Protein AF-A0A7S2NAP3-F1 (afdb_monomer_lite)

Radius of gyration: 18.99 Å; chains: 1; bounding box: 64×32×37 Å

InterPro domains:
  IPR000297 Peptidyl-prolyl cis-trans isomerase, PpiC-type [PS50198] (60-141)
  IPR046357 Peptidyl-prolyl cis-trans isomerase domain superfamily [G3DSA:3.10.50.40] (51-141)

Sequence (141 aa):
RRSAGRARMASGALVDAAVQWLGQVVGDQALGSVVVFFSHGRDGDGSIVPVAKRPRQEKPSQVRLRHILLKHKECKSTVDKVRGRQVKRPRGEAERLLRAVLEECEGDVDKKIFSQRCRELSECQSSLKSGELIGDLGWVK

Organism: NCBI:txid1333877

Structure (mmCIF, N/CA/C/O backbone):
data_AF-A0A7S2NAP3-F1
#
_entry.id   AF-A0A7S2NAP3-F1
#
loop_
_atom_site.group_PDB
_atom_site.id
_atom_site.type_symbol
_atom_site.label_atom_id
_atom_site.label_alt_id
_atom_site.label_comp_id
_atom_site.label_asym_id
_atom_site.label_entity_id
_atom_site.label_seq_id
_atom_site.pdbx_PDB_in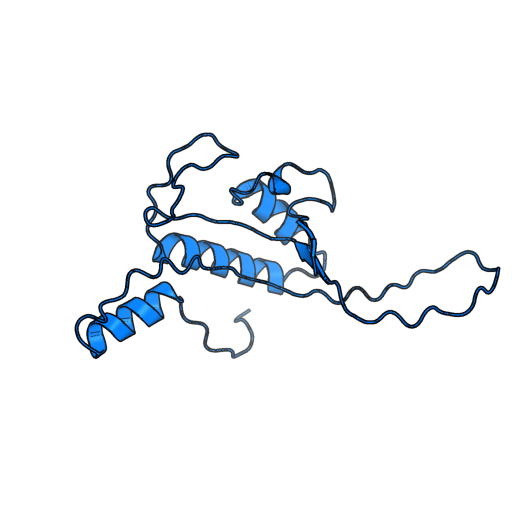s_code
_atom_site.Cartn_x
_atom_site.Cartn_y
_atom_site.Cartn_z
_atom_site.occupancy
_atom_site.B_iso_or_equiv
_atom_site.auth_seq_id
_atom_site.auth_comp_id
_atom_site.auth_asym_id
_atom_site.auth_atom_id
_atom_site.pdbx_PDB_model_num
ATOM 1 N N . ARG A 1 1 ? -5.936 2.169 -20.991 1.00 43.94 1 ARG A N 1
ATOM 2 C CA . ARG A 1 1 ? -5.612 0.771 -21.376 1.00 43.94 1 ARG A CA 1
ATOM 3 C C . ARG A 1 1 ? -6.188 -0.136 -20.296 1.00 43.94 1 ARG A C 1
ATOM 5 O O . ARG A 1 1 ? -5.831 0.065 -19.147 1.00 43.94 1 ARG A O 1
ATOM 12 N N . ARG A 1 2 ? -7.130 -1.033 -20.620 1.00 42.00 2 ARG A N 1
ATOM 13 C CA . ARG A 1 2 ? -7.681 -1.989 -19.640 1.00 42.00 2 ARG A CA 1
ATOM 14 C C . ARG A 1 2 ? -6.579 -2.996 -19.302 1.00 42.00 2 ARG A C 1
ATOM 16 O O . ARG A 1 2 ? -5.928 -3.488 -20.223 1.00 42.00 2 ARG A O 1
ATOM 23 N N . SER A 1 3 ? -6.332 -3.231 -18.018 1.00 46.78 3 SER A N 1
ATOM 24 C CA . SER A 1 3 ? -5.401 -4.257 -17.548 1.00 46.78 3 SER A CA 1
ATOM 25 C C . SER A 1 3 ? -5.788 -5.610 -18.156 1.00 46.78 3 SER A C 1
ATOM 27 O O . SER A 1 3 ? -6.967 -5.917 -18.338 1.00 46.78 3 SER A O 1
ATOM 29 N N . ALA A 1 4 ? -4.791 -6.387 -18.573 1.00 51.28 4 ALA A N 1
ATOM 30 C CA . ALA A 1 4 ? -4.996 -7.637 -19.290 1.00 51.28 4 ALA A CA 1
ATOM 31 C C . ALA A 1 4 ? -5.800 -8.643 -18.441 1.00 51.28 4 ALA A C 1
ATOM 33 O O . ALA A 1 4 ? -5.260 -9.256 -17.526 1.00 51.28 4 ALA A O 1
ATOM 34 N N . GLY A 1 5 ? -7.091 -8.794 -18.751 1.00 41.12 5 GLY A N 1
ATOM 35 C CA . GLY A 1 5 ? -7.878 -10.035 -18.689 1.00 41.12 5 GLY A CA 1
ATOM 36 C C . GLY A 1 5 ? -7.990 -10.822 -17.378 1.00 41.12 5 GLY A C 1
ATOM 37 O O . GLY A 1 5 ? -8.620 -11.875 -17.389 1.00 41.12 5 GLY A O 1
ATOM 38 N N . ARG A 1 6 ? -7.418 -10.389 -16.252 1.00 55.03 6 ARG A N 1
ATOM 39 C CA . ARG A 1 6 ? -7.563 -11.112 -14.980 1.00 55.03 6 ARG A CA 1
ATOM 40 C C . ARG A 1 6 ? -8.763 -10.571 -14.223 1.00 55.03 6 ARG A C 1
ATOM 42 O O . ARG A 1 6 ? -8.772 -9.403 -13.843 1.00 55.03 6 ARG A O 1
ATOM 49 N N . ALA A 1 7 ? -9.755 -11.424 -13.976 1.00 51.34 7 ALA A N 1
ATOM 50 C CA . ALA A 1 7 ? -10.818 -11.118 -13.029 1.00 51.34 7 ALA A CA 1
ATOM 51 C C . ALA A 1 7 ? -10.181 -10.778 -11.669 1.00 51.34 7 ALA A C 1
ATOM 53 O O . ALA A 1 7 ? -9.461 -11.591 -11.089 1.00 51.34 7 ALA A O 1
ATOM 54 N N . ARG A 1 8 ? -10.392 -9.550 -11.186 1.00 62.03 8 ARG A N 1
ATOM 55 C CA . ARG A 1 8 ? -9.882 -9.064 -9.897 1.00 62.03 8 ARG A CA 1
ATOM 56 C C . ARG A 1 8 ? -11.068 -8.584 -9.065 1.00 62.03 8 ARG A C 1
ATOM 58 O O . ARG A 1 8 ? -11.764 -7.662 -9.472 1.00 62.03 8 ARG A O 1
ATOM 65 N N . MET A 1 9 ? -11.290 -9.186 -7.897 1.00 56.72 9 MET A N 1
ATOM 66 C CA . MET A 1 9 ? -12.373 -8.821 -6.969 1.00 56.72 9 MET A CA 1
ATOM 67 C C . MET A 1 9 ? -11.807 -8.493 -5.592 1.00 56.72 9 MET A C 1
ATOM 69 O O . MET A 1 9 ? -10.893 -9.182 -5.143 1.00 56.72 9 MET A O 1
ATOM 73 N N . ALA A 1 10 ? -12.302 -7.429 -4.930 1.00 65.31 10 ALA A N 1
ATOM 74 C CA . ALA A 1 10 ? -11.891 -7.023 -3.565 1.00 65.31 10 ALA A CA 1
ATOM 75 C C . ALA A 1 10 ? -12.022 -8.229 -2.658 1.00 65.31 10 ALA A C 1
ATOM 77 O O . ALA A 1 10 ? -13.023 -8.915 -2.758 1.00 65.31 10 ALA A O 1
ATOM 78 N N . SER A 1 11 ? -11.004 -8.529 -1.854 1.00 63.28 11 SER A N 1
ATOM 79 C CA . SER A 1 11 ? -11.137 -9.619 -0.891 1.00 63.28 11 SER A CA 1
ATOM 80 C C . SER A 1 11 ? -12.291 -9.306 0.063 1.00 63.28 11 SER A C 1
ATOM 82 O O . SER A 1 11 ? -13.096 -10.180 0.336 1.00 63.28 11 SER A O 1
ATOM 84 N N . GLY A 1 12 ? -12.465 -8.029 0.419 1.00 62.34 12 GLY A N 1
ATOM 85 C CA . GLY A 1 12 ? -13.650 -7.491 1.070 1.00 62.34 12 GLY A CA 1
ATOM 86 C C . GLY A 1 12 ? -14.916 -7.713 0.249 1.00 62.34 12 GLY A C 1
ATOM 87 O O . GLY A 1 12 ? -15.831 -8.319 0.763 1.00 62.34 12 GLY A O 1
ATOM 88 N N . ALA A 1 13 ? -14.961 -7.345 -1.037 1.00 64.62 13 ALA A N 1
ATOM 89 C CA . ALA A 1 13 ? -16.173 -7.561 -1.845 1.00 64.62 13 ALA A CA 1
ATOM 90 C C . ALA A 1 13 ? -16.506 -9.046 -2.078 1.00 64.62 13 ALA A C 1
ATOM 92 O O . ALA A 1 13 ? -17.675 -9.397 -2.168 1.00 64.62 13 ALA A O 1
ATOM 93 N N . LEU A 1 14 ? -15.497 -9.915 -2.173 1.00 63.50 14 LEU A N 1
ATOM 94 C CA . LEU A 1 14 ? -15.658 -11.364 -2.260 1.00 63.50 14 LEU A CA 1
ATOM 95 C C . LEU A 1 14 ? -16.209 -11.909 -0.943 1.00 63.50 14 LEU A C 1
ATOM 97 O O . LEU A 1 14 ? -17.138 -12.703 -0.963 1.00 63.50 14 LEU A O 1
ATOM 101 N N . VAL A 1 15 ? -15.651 -11.472 0.189 1.00 64.06 15 VAL A N 1
ATOM 102 C CA . VAL A 1 15 ? -16.131 -11.842 1.524 1.00 64.06 15 VAL A CA 1
ATOM 103 C C . VAL A 1 15 ? -17.545 -11.308 1.749 1.00 64.06 15 VAL A C 1
ATOM 105 O O . VAL A 1 15 ? -18.393 -12.069 2.186 1.00 64.06 15 VAL A O 1
ATOM 108 N N . ASP A 1 16 ? -17.840 -10.063 1.381 1.00 64.50 16 ASP A N 1
ATOM 109 C CA . ASP A 1 16 ? -19.169 -9.455 1.488 1.00 64.50 16 ASP A CA 1
ATOM 110 C C . ASP A 1 16 ? -20.186 -10.220 0.629 1.00 64.50 16 ASP A C 1
ATOM 112 O O . ASP A 1 16 ? -21.258 -10.578 1.114 1.00 64.50 16 ASP A O 1
ATOM 116 N N . ALA A 1 17 ? -19.834 -10.542 -0.621 1.00 66.06 17 ALA A N 1
ATOM 117 C CA . ALA A 1 17 ? -20.670 -11.351 -1.506 1.00 66.06 17 ALA A CA 1
ATOM 118 C C . ALA A 1 17 ? -20.863 -12.777 -0.968 1.00 66.06 17 ALA A C 1
ATOM 120 O O . ALA A 1 17 ? -21.971 -13.306 -1.007 1.00 66.06 17 ALA A O 1
ATOM 121 N N . ALA A 1 18 ? -19.813 -13.393 -0.419 1.00 61.41 18 ALA A N 1
ATOM 122 C CA . ALA A 1 18 ? -19.888 -1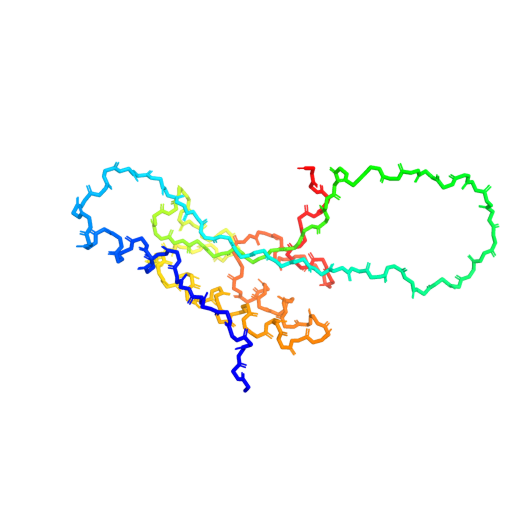4.714 0.194 1.00 61.41 18 ALA A CA 1
ATOM 123 C C . ALA A 1 18 ? -20.744 -14.708 1.469 1.00 61.41 18 ALA A C 1
ATOM 125 O O . ALA A 1 18 ? -21.525 -15.629 1.671 1.00 61.41 18 ALA A O 1
ATOM 126 N N . VAL A 1 19 ? -20.658 -13.669 2.304 1.00 65.19 19 VAL A N 1
ATOM 127 C CA . VAL A 1 19 ? -21.490 -13.498 3.507 1.00 65.19 19 VAL A CA 1
ATOM 128 C C . VAL A 1 19 ? -22.957 -13.291 3.131 1.00 65.19 19 VAL A C 1
ATOM 130 O O . VAL A 1 19 ? -23.829 -13.886 3.762 1.00 65.19 19 VAL A O 1
ATOM 133 N N . GLN A 1 20 ? -23.231 -12.493 2.093 1.00 69.62 20 GLN A N 1
ATOM 134 C CA . GLN A 1 20 ? -24.581 -12.307 1.551 1.00 69.62 20 GLN A CA 1
ATOM 135 C C . GLN A 1 20 ? -25.156 -13.605 0.973 1.00 69.62 20 GLN A C 1
ATOM 137 O O . GLN A 1 20 ? -26.352 -13.847 1.107 1.00 69.62 20 GLN A O 1
ATOM 142 N N . TRP A 1 21 ? -24.318 -14.436 0.346 1.00 68.50 21 TRP A N 1
ATOM 143 C CA . TRP A 1 21 ? -24.750 -15.674 -0.301 1.00 68.50 21 TRP A CA 1
ATOM 144 C C . TRP A 1 21 ? -24.893 -16.858 0.668 1.00 68.50 21 TRP A C 1
ATOM 146 O O . TRP A 1 21 ? -25.820 -17.649 0.527 1.00 68.50 21 TRP A O 1
ATOM 156 N N . LEU A 1 22 ? -24.000 -16.982 1.657 1.00 69.94 22 LEU A N 1
ATOM 157 C CA . LEU A 1 22 ? -23.944 -18.132 2.573 1.00 69.94 22 LEU A CA 1
ATOM 158 C C . LEU A 1 22 ? -24.718 -17.935 3.881 1.00 69.94 22 LEU A C 1
ATOM 160 O O . LEU A 1 22 ? -24.966 -18.921 4.564 1.00 69.94 22 LEU A O 1
ATOM 164 N N . GLY A 1 23 ? -25.087 -16.700 4.238 1.00 54.81 23 GLY A N 1
ATOM 165 C CA . GLY A 1 23 ? -25.728 -16.398 5.519 1.00 54.81 23 GLY A CA 1
ATOM 166 C C . GLY A 1 23 ? -24.769 -16.597 6.700 1.00 54.81 23 GLY A C 1
ATOM 167 O O . GLY A 1 23 ? -24.604 -17.700 7.198 1.00 54.81 23 GLY A O 1
ATOM 168 N N . GLN A 1 24 ? -24.134 -15.506 7.147 1.00 58.84 24 GLN A N 1
ATOM 169 C CA . GLN A 1 24 ? -23.247 -15.420 8.325 1.00 58.84 24 GLN A CA 1
ATOM 170 C C . GLN A 1 24 ? -22.238 -16.572 8.501 1.00 58.84 24 GLN A C 1
ATOM 172 O O . GLN A 1 24 ? -22.436 -17.504 9.279 1.00 58.84 24 GLN A O 1
ATOM 177 N N . VAL A 1 25 ? -21.056 -16.423 7.898 1.00 51.56 25 VAL A N 1
ATOM 178 C CA . VAL A 1 25 ? -19.884 -17.200 8.320 1.00 51.56 25 VAL A CA 1
ATOM 179 C C . VAL A 1 25 ? -19.321 -16.567 9.597 1.00 51.56 25 VAL A C 1
ATOM 181 O O . VAL A 1 25 ? -18.726 -15.491 9.575 1.00 51.56 25 VAL A O 1
ATOM 184 N N . VAL A 1 26 ? -19.563 -17.233 10.725 1.00 46.62 26 VAL A N 1
ATOM 185 C CA . VAL A 1 26 ? -19.014 -16.918 12.049 1.00 46.62 26 VAL A CA 1
ATOM 186 C C . VAL A 1 26 ? -17.504 -17.165 12.022 1.00 46.62 26 VAL A C 1
ATOM 188 O O . VAL A 1 26 ? -17.057 -18.307 11.979 1.00 46.62 26 VAL A O 1
ATOM 191 N N . GLY A 1 27 ? -16.702 -16.102 12.030 1.00 49.06 27 GLY A N 1
ATOM 192 C CA . GLY A 1 27 ? -15.247 -16.227 12.093 1.00 49.06 27 GLY A CA 1
ATOM 193 C C . GLY A 1 27 ? -14.535 -14.899 11.891 1.00 49.06 27 GLY A C 1
ATOM 194 O O . GLY A 1 27 ? -14.221 -14.523 10.766 1.00 49.06 27 GLY A O 1
ATOM 195 N N . ASP A 1 28 ? -14.265 -14.211 12.997 1.00 47.06 28 ASP A N 1
ATOM 196 C CA . ASP A 1 28 ? -13.569 -12.924 13.097 1.00 47.06 28 ASP A CA 1
ATOM 197 C C . ASP A 1 28 ? -12.062 -13.048 12.783 1.00 47.06 28 ASP A C 1
ATOM 199 O O . ASP A 1 28 ? -11.189 -12.783 13.609 1.00 47.06 28 ASP A O 1
ATOM 203 N N . GLN A 1 29 ? -11.720 -13.523 11.584 1.00 48.44 29 GLN A N 1
ATOM 204 C CA . GLN A 1 29 ? -10.355 -13.428 11.079 1.00 48.44 29 GLN A CA 1
ATOM 205 C C . GLN A 1 29 ? -10.228 -12.125 10.297 1.00 48.44 29 GLN A C 1
ATOM 207 O O . GLN A 1 29 ? -10.576 -12.041 9.118 1.00 48.44 29 GLN A O 1
ATOM 212 N N . ALA A 1 30 ? -9.720 -11.095 10.976 1.00 45.00 30 ALA A N 1
ATOM 213 C CA . ALA A 1 30 ? -9.307 -9.825 10.390 1.00 45.00 30 ALA A CA 1
ATOM 214 C C . ALA A 1 30 ? -8.169 -10.051 9.374 1.00 45.00 30 ALA A C 1
ATOM 216 O O . ALA A 1 30 ? -6.984 -9.866 9.659 1.00 45.00 30 ALA A O 1
ATOM 217 N N . LEU A 1 31 ? -8.538 -10.495 8.174 1.00 44.78 31 LEU A N 1
ATOM 218 C CA . LEU A 1 31 ? -7.649 -10.665 7.036 1.00 44.78 31 LEU A CA 1
ATOM 219 C C . LEU A 1 31 ? -7.285 -9.274 6.514 1.00 44.78 31 LEU A C 1
ATOM 221 O O . LEU A 1 31 ? -8.022 -8.665 5.739 1.00 44.78 31 LEU A O 1
ATOM 225 N N . GLY A 1 32 ? -6.146 -8.753 6.969 1.00 45.81 32 GLY A N 1
ATOM 226 C CA . GLY A 1 32 ? -5.531 -7.586 6.351 1.00 45.81 32 GLY A CA 1
ATOM 227 C C . GLY A 1 32 ? -5.251 -7.885 4.878 1.00 45.81 32 GLY A C 1
ATOM 228 O O . GLY A 1 32 ? -4.612 -8.883 4.553 1.00 45.81 32 GLY A O 1
ATOM 229 N N . SER A 1 33 ? -5.742 -7.040 3.975 1.00 45.88 33 SER A N 1
ATOM 230 C CA . SER A 1 33 ? -5.445 -7.184 2.550 1.00 45.88 33 SER A CA 1
ATOM 231 C C . SER A 1 33 ? -4.021 -6.713 2.274 1.00 45.88 33 SER A C 1
ATOM 233 O O . SER A 1 33 ? -3.701 -5.539 2.458 1.00 45.88 33 SER A O 1
ATOM 235 N N . VAL A 1 34 ? -3.180 -7.618 1.782 1.00 50.03 34 VAL A N 1
ATOM 236 C CA . VAL A 1 34 ? -1.822 -7.316 1.323 1.00 50.03 34 VAL A CA 1
ATOM 237 C C . VAL A 1 34 ? -1.773 -7.521 -0.186 1.00 50.03 34 VAL A C 1
ATOM 239 O O . VAL A 1 34 ? -2.140 -8.581 -0.685 1.00 50.03 34 VAL A O 1
ATOM 242 N N . VAL A 1 35 ? -1.308 -6.510 -0.918 1.00 48.66 35 VAL A N 1
ATOM 243 C CA . VAL A 1 35 ? -0.985 -6.641 -2.342 1.00 48.66 35 VAL A CA 1
ATOM 244 C C . VAL A 1 35 ? 0.528 -6.772 -2.462 1.00 48.66 35 VAL A C 1
ATOM 246 O O . VAL A 1 35 ? 1.261 -5.881 -2.036 1.00 48.66 35 VAL A O 1
ATOM 249 N N . VAL A 1 36 ? 0.992 -7.891 -3.021 1.00 49.09 36 VAL A N 1
ATOM 250 C CA . VAL A 1 36 ? 2.417 -8.175 -3.238 1.00 49.09 36 VAL A CA 1
ATOM 251 C C . VAL A 1 36 ? 2.686 -8.242 -4.735 1.00 49.09 36 VAL A C 1
ATOM 253 O O . VAL A 1 36 ? 1.981 -8.938 -5.464 1.00 49.09 36 VAL A O 1
ATOM 256 N N . PHE A 1 37 ? 3.720 -7.536 -5.187 1.00 45.09 37 PHE A N 1
ATOM 257 C CA . PHE A 1 37 ? 4.234 -7.632 -6.548 1.00 45.09 37 PHE A CA 1
ATOM 258 C C . PHE A 1 37 ? 5.704 -8.046 -6.511 1.00 45.09 37 PHE A C 1
ATOM 260 O O . PHE A 1 37 ? 6.503 -7.462 -5.778 1.00 45.09 37 PHE A O 1
ATOM 267 N N . PHE A 1 38 ? 6.062 -9.037 -7.328 1.00 53.41 38 PHE A N 1
ATOM 268 C CA . PHE A 1 38 ? 7.436 -9.499 -7.481 1.00 53.41 38 PHE A CA 1
ATOM 269 C C . PHE A 1 38 ? 8.023 -8.904 -8.755 1.00 53.41 38 PHE A C 1
ATOM 271 O O . PHE A 1 38 ? 7.647 -9.292 -9.861 1.00 53.41 38 PHE A O 1
ATOM 278 N N . SER A 1 39 ? 8.973 -7.982 -8.613 1.00 50.81 39 SER A N 1
ATOM 279 C CA . SER A 1 39 ? 9.799 -7.579 -9.746 1.00 50.81 39 SER A CA 1
ATOM 280 C C . SER A 1 39 ? 11.053 -8.441 -9.768 1.00 50.81 39 SER A C 1
ATOM 282 O O . SER A 1 39 ? 11.866 -8.337 -8.851 1.00 50.81 39 SER A O 1
ATOM 284 N N . HIS A 1 40 ? 11.225 -9.258 -10.806 1.00 46.72 40 HIS A N 1
ATOM 285 C CA . HIS A 1 40 ? 12.497 -9.929 -11.048 1.00 46.72 40 HIS A CA 1
ATOM 286 C C . HIS A 1 40 ? 13.507 -8.858 -11.472 1.00 46.72 40 HIS A C 1
ATOM 288 O O . HIS A 1 40 ? 13.412 -8.309 -12.570 1.00 46.72 40 HIS A O 1
ATOM 294 N N . GLY A 1 41 ? 14.427 -8.499 -10.578 1.00 45.91 41 GLY A N 1
ATOM 295 C CA . GLY A 1 41 ? 15.638 -7.801 -10.986 1.00 45.91 41 GLY A CA 1
ATOM 296 C C . GLY A 1 41 ? 16.474 -8.791 -11.784 1.00 45.91 41 GLY A C 1
ATOM 297 O O . GLY A 1 41 ? 16.878 -9.815 -11.246 1.00 45.91 41 GLY A O 1
ATOM 298 N N . ARG A 1 42 ? 16.695 -8.536 -13.074 1.00 43.09 42 ARG A N 1
ATOM 299 C CA . ARG A 1 42 ? 17.900 -9.074 -13.703 1.00 43.09 42 ARG A CA 1
ATOM 300 C C . ARG A 1 42 ? 19.041 -8.255 -13.121 1.00 43.09 42 ARG A C 1
ATOM 302 O O . ARG A 1 42 ? 19.192 -7.095 -13.490 1.00 43.09 42 ARG A O 1
ATOM 309 N N . ASP A 1 43 ? 19.785 -8.833 -12.191 1.00 52.09 43 ASP A N 1
ATOM 310 C CA . ASP A 1 43 ? 21.095 -8.302 -11.844 1.00 52.09 43 ASP A CA 1
ATOM 311 C C . ASP A 1 43 ? 21.949 -8.357 -13.118 1.00 52.09 43 ASP A C 1
ATOM 313 O O . ASP A 1 43 ? 22.184 -9.435 -13.669 1.00 52.09 43 ASP A O 1
ATOM 317 N N . GLY A 1 44 ? 22.331 -7.197 -13.652 1.00 49.34 44 GLY A N 1
ATOM 318 C CA . GLY A 1 44 ? 23.128 -7.146 -14.871 1.00 49.34 44 GLY A CA 1
ATOM 319 C C . GLY A 1 44 ? 23.335 -5.754 -15.454 1.00 49.34 44 GLY A C 1
ATOM 320 O O . GLY A 1 44 ? 22.788 -5.460 -16.509 1.00 49.34 44 GLY A O 1
ATOM 321 N N . ASP A 1 45 ? 24.196 -4.953 -14.828 1.00 39.25 45 ASP A N 1
ATOM 322 C CA . ASP A 1 45 ? 25.271 -4.305 -15.588 1.00 39.25 45 ASP A CA 1
ATOM 323 C C . ASP A 1 45 ? 26.563 -4.391 -14.771 1.00 39.25 45 ASP A C 1
ATOM 325 O O . ASP A 1 45 ? 26.833 -3.607 -13.859 1.00 39.25 45 ASP A O 1
ATOM 329 N N . GLY A 1 46 ? 27.300 -5.466 -15.035 1.00 49.00 46 GLY A N 1
ATOM 330 C CA . GLY A 1 46 ? 28.643 -5.653 -14.536 1.00 49.00 46 GLY A CA 1
ATOM 331 C C . GLY A 1 46 ? 29.621 -4.933 -15.451 1.00 49.00 46 GLY A C 1
ATOM 332 O O . GLY A 1 46 ? 29.914 -5.414 -16.542 1.00 49.00 46 GLY A O 1
ATOM 333 N N . SER A 1 47 ? 30.221 -3.860 -14.946 1.00 46.34 47 SER A N 1
ATOM 334 C CA . SER A 1 47 ? 31.582 -3.506 -15.325 1.00 46.34 47 SER A CA 1
ATOM 335 C C . SER A 1 47 ? 32.495 -3.642 -14.105 1.00 46.34 47 SER A C 1
ATOM 337 O O . SER A 1 47 ? 32.164 -3.207 -13.004 1.00 46.34 47 SER A O 1
ATOM 339 N N . ILE A 1 48 ? 33.654 -4.261 -14.356 1.00 40.44 48 ILE A N 1
ATOM 340 C CA . ILE A 1 48 ? 34.782 -4.605 -13.470 1.00 40.44 48 ILE A CA 1
ATOM 341 C C . ILE A 1 48 ? 34.767 -6.058 -12.928 1.00 40.44 48 ILE A C 1
ATOM 343 O O . ILE A 1 48 ? 34.285 -6.374 -11.845 1.00 40.44 48 ILE A O 1
ATOM 347 N N . VAL A 1 49 ? 35.391 -6.947 -13.706 1.00 46.34 49 VAL A N 1
ATOM 348 C CA . VAL A 1 49 ? 35.981 -8.246 -13.298 1.00 46.34 49 VAL A CA 1
ATOM 349 C C . VAL A 1 49 ? 37.474 -8.015 -12.949 1.00 46.34 49 VAL A C 1
ATOM 351 O O . VAL A 1 49 ? 37.998 -6.996 -13.404 1.00 46.34 49 VAL A O 1
ATOM 354 N N . PRO A 1 50 ? 38.233 -8.928 -12.283 1.00 57.94 50 PRO A N 1
ATOM 355 C CA . PRO A 1 50 ? 37.868 -10.248 -11.737 1.00 57.94 50 PRO A CA 1
ATOM 356 C C . PRO A 1 50 ? 38.465 -10.597 -10.344 1.00 57.94 50 PRO A C 1
ATOM 358 O O . PRO A 1 50 ? 39.536 -10.137 -9.987 1.00 57.94 50 PRO A O 1
ATOM 361 N N . VAL A 1 51 ? 37.846 -11.531 -9.606 1.00 42.38 51 VAL A N 1
ATOM 362 C CA . VAL A 1 51 ? 38.520 -12.683 -8.952 1.00 42.38 51 VAL A CA 1
ATOM 363 C C . VAL A 1 51 ? 37.445 -13.736 -8.680 1.00 42.38 51 VAL A C 1
ATOM 365 O O . VAL A 1 51 ? 36.484 -13.511 -7.945 1.00 42.38 51 VAL A O 1
ATOM 368 N N . ALA A 1 52 ? 37.614 -14.906 -9.291 1.00 63.34 52 ALA A N 1
ATOM 369 C CA . ALA A 1 52 ? 36.727 -16.045 -9.139 1.00 63.34 52 ALA A CA 1
ATOM 370 C C . ALA A 1 52 ? 36.822 -16.633 -7.721 1.00 63.34 52 ALA A C 1
ATOM 372 O O . ALA A 1 52 ? 37.794 -17.300 -7.365 1.00 63.34 52 ALA A O 1
ATOM 373 N N . LYS A 1 53 ? 35.766 -16.447 -6.926 1.00 54.41 53 LYS A N 1
ATOM 374 C CA . LYS A 1 53 ? 35.406 -17.370 -5.844 1.00 54.41 53 LYS A CA 1
ATOM 375 C C . LYS A 1 53 ? 34.184 -18.150 -6.313 1.00 54.41 53 LYS A C 1
ATOM 377 O O . LYS A 1 53 ? 33.256 -17.561 -6.855 1.00 54.41 53 LYS A O 1
ATOM 382 N N . ARG A 1 54 ? 34.242 -19.477 -6.158 1.00 58.22 54 ARG A N 1
ATOM 383 C CA . ARG A 1 54 ? 33.220 -20.448 -6.589 1.00 58.22 54 ARG A CA 1
ATOM 384 C C . ARG A 1 54 ? 31.807 -19.877 -6.384 1.00 58.22 54 ARG A C 1
ATOM 386 O O . ARG A 1 54 ? 31.536 -19.432 -5.266 1.00 58.22 54 ARG A O 1
ATOM 393 N N . PRO A 1 55 ? 30.924 -19.887 -7.401 1.00 52.03 55 PRO A N 1
ATOM 394 C CA . PRO A 1 55 ? 29.571 -19.378 -7.245 1.00 52.03 55 PRO A CA 1
ATOM 395 C C . PRO A 1 55 ? 28.883 -20.201 -6.159 1.00 52.03 55 PRO A C 1
ATOM 397 O O . PRO A 1 55 ? 28.651 -21.403 -6.305 1.00 52.03 55 PRO A O 1
ATOM 400 N N . ARG A 1 56 ? 28.625 -19.558 -5.020 1.00 57.91 56 ARG A N 1
ATOM 401 C CA . ARG A 1 56 ? 27.810 -20.130 -3.958 1.00 57.91 56 ARG A CA 1
ATOM 402 C C . ARG A 1 56 ? 26.436 -20.360 -4.579 1.00 57.91 56 ARG A C 1
ATOM 404 O O . ARG A 1 56 ? 25.794 -19.397 -4.975 1.00 57.91 56 ARG A O 1
ATOM 411 N N . GLN A 1 57 ? 26.013 -21.617 -4.703 1.00 49.03 57 GLN A N 1
ATOM 412 C CA . GLN A 1 57 ? 24.634 -21.930 -5.069 1.00 49.03 57 GLN A CA 1
ATOM 413 C C . GLN A 1 57 ? 23.724 -21.325 -3.994 1.00 49.03 57 GLN A C 1
ATOM 415 O O . GLN A 1 57 ? 23.626 -21.846 -2.879 1.00 49.03 57 GLN A O 1
ATOM 420 N N . GLU A 1 58 ? 23.120 -20.177 -4.295 1.00 53.84 58 GLU A N 1
ATOM 421 C CA . GLU A 1 58 ? 22.100 -19.573 -3.451 1.00 53.84 58 GLU A CA 1
ATOM 422 C C . GLU A 1 58 ? 20.869 -20.473 -3.485 1.00 53.84 58 GLU A C 1
ATOM 424 O O . GLU A 1 58 ? 20.170 -20.588 -4.488 1.00 53.84 58 GLU A O 1
ATOM 429 N N . LYS A 1 59 ? 20.590 -21.134 -2.360 1.00 52.94 59 LYS A N 1
ATOM 430 C CA . LYS A 1 59 ? 19.229 -21.593 -2.091 1.00 52.94 59 LYS A CA 1
ATOM 431 C C . LYS A 1 59 ? 18.360 -20.328 -2.077 1.00 52.94 59 LYS A C 1
ATOM 433 O O . LYS A 1 59 ? 18.717 -19.417 -1.326 1.00 52.94 59 LYS A O 1
ATOM 438 N N . PRO A 1 60 ? 17.247 -20.242 -2.826 1.00 65.06 60 PRO A N 1
ATOM 439 C CA . PRO A 1 60 ? 16.358 -19.084 -2.790 1.00 65.06 60 PRO A CA 1
ATOM 440 C C . PRO A 1 60 ? 15.547 -19.106 -1.484 1.00 65.06 60 PRO A C 1
ATOM 442 O O . PRO A 1 60 ? 14.335 -19.269 -1.482 1.00 65.06 60 PRO A O 1
ATOM 445 N N . SER A 1 61 ? 16.229 -19.031 -0.340 1.00 79.81 61 SER A N 1
ATOM 446 C CA . SER A 1 61 ? 15.617 -19.062 0.989 1.00 79.81 61 SER A CA 1
ATOM 447 C C . SER A 1 61 ? 15.193 -17.678 1.467 1.00 79.81 61 SER A C 1
ATOM 449 O O . SER A 1 61 ? 14.755 -17.555 2.602 1.00 79.81 61 SER A O 1
ATOM 451 N N . GLN A 1 62 ? 15.431 -16.632 0.669 1.00 77.56 62 GLN A N 1
ATOM 452 C CA . GLN A 1 62 ? 15.130 -15.252 1.027 1.00 77.56 62 GLN A CA 1
ATOM 453 C C . GLN A 1 62 ? 14.639 -14.464 -0.183 1.00 77.56 62 GLN A C 1
ATOM 455 O O . GLN A 1 62 ? 15.150 -14.625 -1.290 1.00 77.56 62 GLN A O 1
ATOM 460 N N . VAL A 1 63 ? 13.684 -13.569 0.053 1.00 84.12 63 VAL A N 1
ATOM 461 C CA . VAL A 1 63 ? 13.185 -12.595 -0.922 1.00 84.12 63 VAL A CA 1
ATOM 462 C C . VAL A 1 63 ? 13.304 -11.191 -0.350 1.00 84.12 63 VAL A C 1
ATOM 464 O O . VAL A 1 63 ? 13.051 -10.968 0.834 1.00 84.12 63 VAL A O 1
ATOM 467 N N . ARG A 1 64 ? 13.685 -10.219 -1.182 1.00 84.38 64 ARG A N 1
ATOM 468 C CA . ARG A 1 64 ? 13.656 -8.808 -0.794 1.00 84.38 64 ARG A CA 1
ATOM 469 C C . ARG A 1 64 ? 12.312 -8.199 -1.166 1.00 84.38 64 ARG A C 1
ATOM 471 O O . ARG A 1 64 ? 11.909 -8.258 -2.326 1.00 84.38 64 ARG A O 1
ATOM 478 N N . LEU A 1 65 ? 11.620 -7.615 -0.189 1.00 89.44 65 LEU A N 1
ATOM 479 C CA . LEU A 1 65 ? 10.248 -7.136 -0.366 1.00 89.44 65 LEU A CA 1
ATOM 480 C C . LEU A 1 65 ? 10.138 -5.628 -0.170 1.00 89.44 65 LEU A C 1
ATOM 482 O O . LEU A 1 65 ? 10.731 -5.054 0.742 1.00 89.44 65 LEU A O 1
ATOM 486 N N . ARG A 1 66 ? 9.293 -5.006 -0.993 1.00 91.50 66 ARG A N 1
ATOM 487 C CA . ARG A 1 66 ? 8.765 -3.660 -0.758 1.00 91.50 66 ARG A CA 1
ATOM 488 C C . ARG A 1 66 ? 7.251 -3.733 -0.626 1.00 91.50 66 ARG A C 1
ATOM 490 O O . ARG A 1 66 ? 6.627 -4.576 -1.266 1.00 91.50 66 ARG A O 1
ATOM 497 N N . HIS A 1 67 ? 6.658 -2.858 0.182 1.00 92.12 67 HIS A N 1
ATOM 498 C CA . HIS A 1 67 ? 5.209 -2.860 0.381 1.00 92.12 67 HIS A CA 1
ATOM 499 C C . HIS A 1 67 ? 4.580 -1.468 0.528 1.00 92.12 67 HIS A C 1
ATOM 501 O O . HIS A 1 67 ? 5.249 -0.477 0.826 1.00 92.12 67 HIS A O 1
ATOM 507 N N . ILE A 1 68 ? 3.260 -1.430 0.354 1.00 93.62 68 ILE A N 1
ATOM 508 C CA . ILE A 1 68 ? 2.386 -0.317 0.726 1.00 93.62 68 ILE A CA 1
ATOM 509 C C . ILE A 1 68 ? 1.356 -0.897 1.689 1.00 93.62 68 ILE A C 1
ATOM 511 O O . ILE A 1 68 ? 0.638 -1.831 1.336 1.00 93.62 68 ILE A O 1
ATOM 515 N N . LEU A 1 69 ? 1.307 -0.377 2.915 1.00 94.06 69 LEU A N 1
ATOM 516 C CA . LEU A 1 69 ? 0.372 -0.835 3.938 1.00 94.06 69 LEU A CA 1
ATOM 517 C C . LEU A 1 69 ? -0.755 0.183 4.094 1.00 94.06 69 LEU A C 1
ATOM 519 O O . LEU A 1 69 ? -0.488 1.315 4.479 1.00 94.06 69 LEU A O 1
ATOM 523 N N . LEU A 1 70 ? -2.000 -0.236 3.868 1.00 94.56 70 LEU A N 1
ATOM 524 C CA . LEU A 1 70 ? -3.190 0.528 4.241 1.00 94.56 70 LEU A CA 1
ATOM 525 C C . LEU A 1 70 ? -4.000 -0.260 5.269 1.00 94.56 70 LEU A C 1
ATOM 527 O O . LEU A 1 70 ? -4.473 -1.361 4.998 1.00 94.56 70 LEU A O 1
ATOM 531 N N . LYS A 1 71 ? -4.171 0.314 6.455 1.00 93.94 71 LYS A N 1
ATOM 532 C CA . LYS A 1 71 ? -5.014 -0.216 7.526 1.00 93.94 71 LYS A CA 1
ATOM 533 C C . LYS A 1 71 ? -6.474 0.171 7.305 1.00 93.94 71 LYS A C 1
ATOM 535 O O . LYS A 1 71 ? -6.788 1.094 6.550 1.00 93.94 71 LYS A O 1
ATOM 540 N N . HIS A 1 72 ? -7.359 -0.492 8.036 1.00 93.81 72 HIS A N 1
ATOM 541 C CA . HIS A 1 72 ? -8.787 -0.191 8.128 1.00 93.81 72 HIS A CA 1
ATOM 542 C C . HIS A 1 72 ? -9.248 -0.255 9.591 1.00 93.81 72 HIS A C 1
ATOM 544 O O . HIS A 1 72 ? -8.500 -0.689 10.469 1.00 93.81 72 HIS A O 1
ATOM 550 N N . LYS A 1 73 ? -10.483 0.180 9.854 1.00 92.56 73 LYS A N 1
ATOM 551 C CA . LYS A 1 73 ? -11.064 0.277 11.205 1.00 92.56 73 LYS A CA 1
ATOM 552 C C . LYS A 1 73 ? -11.156 -1.050 11.980 1.00 92.56 73 LYS A C 1
ATOM 554 O O . LYS A 1 73 ? -11.264 -1.014 13.195 1.00 92.56 73 LYS A O 1
ATOM 559 N N . GLU A 1 74 ? -11.104 -2.196 11.299 1.00 87.38 74 GLU A N 1
ATOM 560 C CA . GLU A 1 74 ? -11.141 -3.533 11.927 1.00 87.38 74 GLU A CA 1
ATOM 561 C C . GLU A 1 74 ? -9.730 -4.120 12.155 1.00 87.38 74 GLU A C 1
ATOM 563 O O . GLU A 1 74 ? -9.581 -5.257 12.588 1.00 87.38 74 GLU A O 1
ATOM 568 N N . CYS A 1 75 ? -8.657 -3.376 11.857 1.00 87.94 75 CYS A N 1
ATOM 569 C CA . CYS A 1 75 ? -7.297 -3.815 12.178 1.00 87.94 75 CYS A CA 1
ATOM 570 C C . CYS A 1 75 ? -7.058 -3.823 13.697 1.00 87.94 75 CYS A C 1
ATOM 572 O O . CYS A 1 75 ? -7.451 -2.889 14.390 1.00 87.94 75 CYS A O 1
ATOM 574 N N . LYS A 1 76 ? -6.249 -4.771 14.197 1.00 88.38 76 LYS A N 1
ATOM 575 C CA . LYS A 1 76 ? -5.800 -4.812 15.610 1.00 88.38 76 LYS A CA 1
ATOM 576 C C . LYS A 1 76 ? -5.205 -3.483 16.105 1.00 88.38 76 LYS A C 1
ATOM 578 O O . LYS A 1 76 ? -5.291 -3.152 17.281 1.00 88.38 76 LYS A O 1
ATOM 583 N N . SER A 1 77 ? -4.565 -2.729 15.211 1.00 88.44 77 SER A N 1
ATOM 584 C CA . SER A 1 77 ? -4.084 -1.373 15.472 1.00 88.44 77 SER A CA 1
ATOM 585 C C . SER A 1 77 ? -4.606 -0.437 14.393 1.00 88.44 77 SER A C 1
ATOM 587 O O . SER A 1 77 ? -4.110 -0.450 13.266 1.00 88.44 77 SER A O 1
ATOM 589 N N . THR A 1 78 ? -5.548 0.417 14.770 1.00 92.75 78 THR A N 1
ATOM 590 C CA . THR A 1 78 ? -6.222 1.395 13.905 1.00 92.75 78 THR A CA 1
ATOM 591 C C . THR A 1 78 ? -5.536 2.762 13.887 1.00 92.75 78 THR A C 1
ATOM 593 O O . THR A 1 78 ? -6.141 3.745 13.481 1.00 92.75 78 THR A O 1
ATOM 596 N N . VAL A 1 79 ? -4.281 2.859 14.327 1.00 94.62 79 VAL A N 1
ATOM 597 C CA . VAL A 1 79 ? -3.509 4.110 14.286 1.00 94.62 79 VAL A CA 1
ATOM 598 C C . VAL A 1 79 ? -2.542 4.068 13.109 1.00 94.62 79 VAL A C 1
ATOM 600 O O . VAL A 1 79 ? -1.725 3.143 13.007 1.00 94.62 79 VAL A O 1
ATOM 603 N N . ASP A 1 80 ? -2.605 5.070 12.238 1.00 94.00 80 ASP A N 1
ATOM 604 C CA . ASP A 1 80 ? -1.552 5.364 11.272 1.00 94.00 80 ASP A CA 1
ATOM 605 C C . ASP A 1 80 ? -0.346 5.913 12.039 1.00 94.00 80 ASP A C 1
ATOM 607 O O . ASP A 1 80 ? -0.363 7.044 12.527 1.00 94.00 80 ASP A O 1
ATOM 611 N N . LYS A 1 81 ? 0.704 5.099 12.166 1.00 91.69 81 LYS A N 1
ATOM 612 C CA . LYS A 1 81 ? 1.919 5.486 12.895 1.00 91.69 81 LYS A CA 1
ATOM 613 C C . LYS A 1 81 ? 2.757 6.515 12.136 1.00 91.69 81 LYS A C 1
ATOM 615 O O . LYS A 1 81 ? 3.581 7.171 12.761 1.00 91.69 81 LYS A O 1
ATOM 620 N N . VAL A 1 82 ? 2.581 6.628 10.821 1.00 94.50 82 VAL A N 1
ATOM 621 C CA . VAL A 1 82 ? 3.329 7.563 9.973 1.00 94.50 82 VAL A CA 1
ATOM 622 C C . V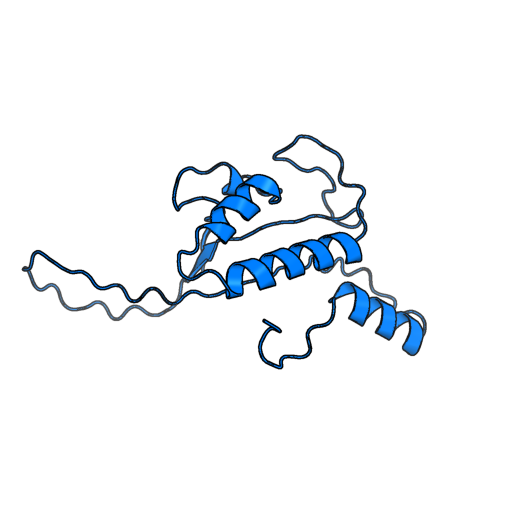AL A 1 82 ? 2.740 8.965 10.101 1.00 94.50 82 VAL A C 1
ATOM 624 O O . VAL A 1 82 ? 3.482 9.931 10.236 1.00 94.50 82 VAL A O 1
ATOM 627 N N . ARG A 1 83 ? 1.404 9.081 10.107 1.00 94.19 83 ARG A N 1
ATOM 628 C CA . ARG A 1 83 ? 0.701 10.380 10.166 1.00 94.19 83 ARG A CA 1
ATOM 629 C C . ARG A 1 83 ? 0.137 10.728 11.543 1.00 94.19 83 ARG A C 1
ATOM 631 O O . ARG A 1 83 ? -0.406 11.816 11.709 1.00 94.19 83 ARG A O 1
ATOM 638 N N . GLY A 1 84 ? 0.210 9.814 12.510 1.00 94.19 84 GLY A N 1
ATOM 639 C CA . GLY A 1 84 ? -0.324 10.005 13.861 1.00 94.19 84 GLY A CA 1
ATOM 640 C C . GLY A 1 84 ? -1.850 10.143 13.910 1.00 94.19 84 GLY A C 1
ATOM 641 O O . GLY A 1 84 ? -2.371 10.837 14.779 1.00 94.19 84 GLY A O 1
ATOM 642 N N . ARG A 1 85 ? -2.582 9.537 12.964 1.00 94.50 85 ARG A N 1
ATOM 643 C CA . ARG A 1 85 ? -4.046 9.680 12.836 1.00 94.50 85 ARG A CA 1
ATOM 644 C C . ARG A 1 85 ? -4.774 8.359 13.058 1.00 94.50 85 ARG A C 1
ATOM 646 O O . ARG A 1 85 ? -4.284 7.295 12.690 1.00 94.50 85 ARG A O 1
ATOM 653 N N . GLN A 1 86 ? -5.985 8.439 13.608 1.00 95.75 86 GLN A N 1
ATOM 654 C CA . GLN A 1 86 ? -6.879 7.287 13.708 1.00 95.75 86 GLN A CA 1
ATOM 655 C C . GLN A 1 86 ? -7.453 6.936 12.328 1.00 95.75 86 GLN A C 1
ATOM 657 O O . GLN A 1 86 ? -8.047 7.775 11.648 1.00 95.75 86 GLN A O 1
ATOM 662 N N . VAL A 1 87 ? -7.328 5.673 11.942 1.00 95.56 87 VAL A N 1
ATOM 663 C CA . VAL A 1 87 ? -7.859 5.105 10.706 1.00 95.56 87 VAL A CA 1
ATOM 664 C C . VAL A 1 87 ? -9.336 4.768 10.894 1.00 95.56 87 VAL A C 1
ATOM 666 O O . VAL A 1 87 ? -9.690 3.888 11.675 1.00 95.56 87 VAL A O 1
ATOM 669 N N . LYS A 1 88 ? -10.204 5.472 10.157 1.00 95.44 88 LYS A N 1
ATOM 670 C CA . LYS A 1 88 ? -11.669 5.285 10.190 1.00 95.44 88 LYS A CA 1
ATOM 671 C C . LYS A 1 88 ? -12.232 4.558 8.967 1.00 95.44 88 LYS A C 1
ATOM 673 O O . LYS A 1 88 ? -13.393 4.155 8.983 1.00 95.44 88 LYS A O 1
ATOM 678 N N . ARG A 1 89 ? -11.432 4.395 7.909 1.00 94.25 89 ARG A N 1
ATOM 679 C CA . ARG A 1 89 ? -11.902 3.804 6.649 1.00 94.25 89 ARG A CA 1
ATOM 680 C C . ARG A 1 89 ? -12.275 2.323 6.814 1.00 94.25 89 ARG A C 1
ATOM 682 O O . ARG A 1 89 ? -11.617 1.612 7.585 1.00 94.25 89 ARG A O 1
ATOM 689 N N . PRO A 1 90 ? -13.300 1.841 6.096 1.00 91.06 90 PRO A N 1
ATOM 690 C CA . PRO A 1 90 ? -13.664 0.431 6.066 1.00 91.06 90 PRO A CA 1
ATOM 691 C C . PRO A 1 90 ? -12.656 -0.395 5.255 1.00 91.06 90 PRO A C 1
ATOM 693 O O . PRO A 1 90 ? -11.908 0.138 4.429 1.00 91.06 90 PRO A O 1
ATOM 696 N N . ARG A 1 91 ? -12.673 -1.718 5.456 1.00 86.56 91 ARG A N 1
ATOM 697 C CA . ARG A 1 91 ? -11.806 -2.664 4.735 1.00 86.56 91 ARG A CA 1
ATOM 698 C C . ARG A 1 91 ? -11.919 -2.523 3.216 1.00 86.56 91 ARG A C 1
ATOM 700 O O . ARG A 1 9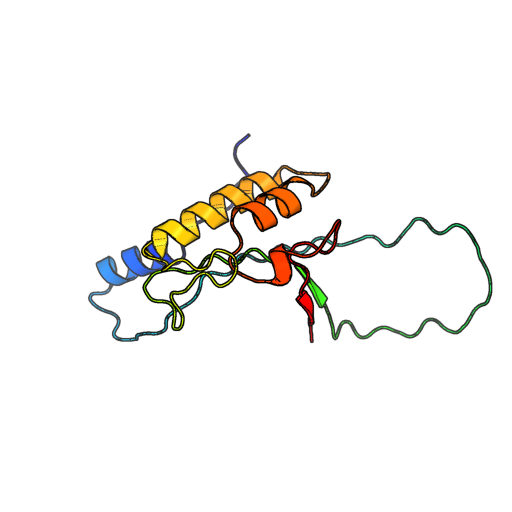1 ? -10.905 -2.363 2.541 1.00 86.56 91 ARG A O 1
ATOM 707 N N . GLY A 1 92 ? -13.143 -2.504 2.683 1.00 84.62 92 GLY A N 1
ATOM 708 C CA . GLY A 1 92 ? -13.378 -2.396 1.238 1.00 84.62 92 GLY A CA 1
ATOM 709 C C . GLY A 1 92 ? -12.806 -1.117 0.614 1.00 84.62 92 GLY A C 1
ATOM 710 O O . GLY A 1 92 ? -12.361 -1.127 -0.531 1.00 84.62 92 GLY A O 1
ATOM 711 N N . GLU A 1 93 ? -12.746 -0.016 1.365 1.00 87.88 93 GLU A N 1
ATOM 712 C CA . GLU A 1 93 ? -12.119 1.218 0.888 1.00 87.88 93 GLU A CA 1
ATOM 713 C C . GLU A 1 93 ? -10.597 1.093 0.804 1.00 87.88 93 GLU A C 1
ATOM 715 O O . GLU A 1 93 ? -10.027 1.427 -0.234 1.00 87.88 93 GLU A O 1
ATOM 720 N N . ALA A 1 94 ? -9.950 0.550 1.841 1.00 89.12 94 ALA A N 1
ATOM 721 C CA . ALA A 1 94 ? -8.505 0.315 1.836 1.00 89.12 94 ALA A CA 1
ATOM 722 C C . ALA A 1 94 ? -8.075 -0.586 0.662 1.00 89.12 94 ALA A C 1
ATOM 724 O O . ALA A 1 94 ? -7.084 -0.311 -0.011 1.00 89.12 94 ALA A O 1
ATOM 725 N N . GLU A 1 95 ? -8.857 -1.623 0.361 1.00 87.06 95 GLU A N 1
ATOM 726 C CA . GLU A 1 95 ? -8.584 -2.525 -0.761 1.00 87.06 95 GLU A CA 1
ATOM 727 C C . GLU A 1 95 ? -8.758 -1.872 -2.130 1.00 87.06 95 GLU A C 1
ATOM 729 O O . GLU A 1 95 ? -7.918 -2.069 -3.010 1.00 87.06 95 GLU A O 1
ATOM 734 N N . ARG A 1 96 ? -9.828 -1.088 -2.325 1.00 85.94 96 ARG A N 1
ATOM 735 C CA . ARG A 1 96 ? -10.030 -0.331 -3.573 1.00 85.94 96 ARG A CA 1
ATOM 736 C C . ARG A 1 96 ? -8.863 0.618 -3.831 1.00 85.94 96 ARG A C 1
ATOM 738 O O . ARG A 1 96 ? -8.392 0.689 -4.962 1.00 85.94 96 ARG A O 1
ATOM 745 N N . LEU A 1 97 ? -8.364 1.284 -2.789 1.00 90.94 97 LEU A N 1
ATOM 746 C CA . LEU A 1 97 ? -7.192 2.154 -2.891 1.00 90.94 97 LEU A CA 1
ATOM 747 C C . LEU A 1 97 ? -5.936 1.371 -3.293 1.00 90.94 97 LEU A C 1
ATOM 749 O O . LEU A 1 97 ? -5.268 1.748 -4.252 1.00 90.94 97 LEU A O 1
ATOM 753 N N . LEU A 1 98 ? -5.637 0.249 -2.625 1.00 90.31 98 LEU A N 1
ATOM 754 C CA . LEU A 1 98 ? -4.477 -0.581 -2.981 1.00 90.31 98 LEU A CA 1
ATOM 755 C C . LEU A 1 98 ? -4.567 -1.142 -4.407 1.00 90.31 98 LEU A C 1
ATOM 757 O O . LEU A 1 98 ? -3.544 -1.290 -5.069 1.00 90.31 98 LEU A O 1
ATOM 761 N N . ARG A 1 99 ? -5.773 -1.435 -4.902 1.00 87.06 99 ARG A N 1
ATOM 762 C CA . ARG A 1 99 ? -5.985 -1.870 -6.288 1.00 87.06 99 ARG A CA 1
ATOM 763 C C . ARG A 1 99 ? -5.715 -0.792 -7.311 1.00 87.06 99 ARG A C 1
ATOM 765 O O . ARG A 1 99 ? -5.049 -1.086 -8.295 1.00 87.06 99 ARG A O 1
ATOM 772 N N . ALA A 1 100 ? -6.220 0.414 -7.077 1.00 88.44 100 ALA A N 1
ATOM 773 C CA . ALA A 1 100 ? -5.944 1.542 -7.954 1.00 88.44 100 ALA A CA 1
ATOM 774 C C . ALA A 1 100 ? -4.427 1.764 -8.052 1.00 88.44 100 ALA A C 1
ATOM 776 O O . ALA A 1 100 ? -3.876 1.824 -9.145 1.00 88.44 100 ALA A O 1
ATOM 777 N N . VAL A 1 101 ? -3.730 1.731 -6.910 1.00 90.88 101 VAL A N 1
ATOM 778 C CA . VAL A 1 101 ? -2.262 1.820 -6.864 1.00 90.88 101 VAL A CA 1
ATOM 779 C C . VAL A 1 101 ? -1.588 0.665 -7.607 1.00 90.88 101 VAL A C 1
ATOM 781 O O . VAL A 1 101 ? -0.609 0.890 -8.314 1.00 90.88 101 VAL A O 1
ATOM 784 N N . LEU A 1 102 ? -2.087 -0.568 -7.472 1.00 87.69 102 LEU A N 1
ATOM 785 C CA . LEU A 1 102 ? -1.560 -1.713 -8.215 1.00 87.69 102 LEU A CA 1
ATOM 786 C C . LEU A 1 102 ? -1.694 -1.512 -9.727 1.00 87.69 102 LEU A C 1
ATOM 788 O O . LEU A 1 102 ? -0.738 -1.769 -10.448 1.00 87.69 102 LEU A O 1
ATOM 792 N N . GLU A 1 103 ? -2.851 -1.058 -10.206 1.00 87.31 103 GLU A N 1
ATOM 793 C CA . GLU A 1 103 ? -3.079 -0.802 -11.634 1.00 87.31 103 GLU A CA 1
ATOM 794 C C . GLU A 1 103 ? -2.142 0.278 -12.175 1.00 87.31 103 GLU A C 1
ATOM 796 O O . GLU A 1 103 ? -1.593 0.124 -13.266 1.00 87.31 103 GLU A O 1
ATOM 801 N N . GLU A 1 104 ? -1.902 1.332 -11.395 1.00 89.38 104 GLU A N 1
ATOM 802 C CA . GLU A 1 104 ? -0.921 2.359 -11.741 1.00 89.38 104 GLU A CA 1
ATOM 803 C C . GLU A 1 104 ? 0.506 1.787 -11.780 1.00 89.38 104 GLU A C 1
ATOM 805 O O . GLU A 1 104 ? 1.250 2.049 -12.723 1.00 89.38 104 GLU A O 1
ATOM 810 N N . CYS A 1 105 ? 0.880 0.959 -10.799 1.00 87.31 105 CYS A N 1
ATOM 811 C CA . CYS A 1 105 ? 2.210 0.348 -10.730 1.00 87.31 105 CYS A CA 1
ATOM 812 C C . CYS A 1 105 ? 2.449 -0.688 -11.840 1.00 87.31 105 CYS A C 1
ATOM 814 O O . CYS A 1 105 ? 3.575 -0.832 -12.302 1.00 87.31 105 CYS A O 1
ATOM 816 N N . GLU A 1 106 ? 1.419 -1.416 -12.281 1.00 84.88 106 GLU A N 1
ATOM 817 C CA . GLU A 1 106 ? 1.526 -2.379 -13.388 1.00 84.88 106 GLU A CA 1
ATOM 818 C C . GLU A 1 106 ? 1.806 -1.701 -14.735 1.00 84.88 106 GLU A C 1
ATOM 820 O O . GLU A 1 106 ? 2.380 -2.322 -15.629 1.00 84.88 106 GLU A O 1
ATOM 825 N N . GLY A 1 107 ? 1.407 -0.435 -14.886 1.00 79.88 107 GLY A N 1
ATOM 826 C CA . GLY A 1 107 ? 1.716 0.378 -16.060 1.00 79.88 107 GLY A CA 1
ATOM 827 C C . GLY A 1 107 ? 3.089 1.054 -16.019 1.00 79.88 107 GLY A C 1
ATOM 828 O O . GLY A 1 107 ? 3.496 1.629 -17.028 1.00 79.88 107 GLY A O 1
ATOM 829 N N . ASP A 1 108 ? 3.792 1.004 -14.885 1.00 81.12 108 ASP A N 1
ATOM 830 C CA . ASP A 1 108 ? 5.008 1.778 -14.646 1.00 81.12 108 ASP A CA 1
ATOM 831 C C . ASP A 1 108 ? 6.285 0.961 -14.870 1.00 81.12 108 ASP A C 1
ATOM 833 O O . ASP A 1 108 ? 6.680 0.130 -14.049 1.00 81.12 108 ASP A O 1
ATOM 837 N N . VAL A 1 109 ? 6.965 1.242 -15.980 1.00 74.94 109 VAL A N 1
ATOM 838 C CA . VAL A 1 109 ? 8.241 0.603 -16.336 1.00 74.94 109 VAL A CA 1
ATOM 839 C C . VAL A 1 109 ? 9.372 1.052 -15.400 1.00 74.94 109 VAL A C 1
ATOM 841 O O . VAL A 1 109 ? 10.224 0.240 -15.034 1.00 74.94 109 VAL A O 1
ATOM 844 N N . ASP A 1 110 ? 9.346 2.310 -14.948 1.00 78.81 110 ASP A N 1
ATOM 845 C CA . ASP A 1 110 ? 10.420 2.929 -14.158 1.00 78.81 110 ASP A CA 1
ATOM 846 C C . ASP A 1 110 ? 10.296 2.658 -12.649 1.00 78.81 110 ASP A C 1
ATOM 848 O O . ASP A 1 110 ? 11.190 3.005 -11.874 1.00 78.81 110 ASP A O 1
ATOM 852 N N . LYS A 1 111 ? 9.186 2.056 -12.202 1.00 75.25 111 LYS A N 1
ATOM 853 C CA . LYS A 1 111 ? 8.871 1.782 -10.785 1.00 75.25 111 LYS A CA 1
ATOM 854 C C . LYS A 1 111 ? 8.905 3.033 -9.883 1.00 75.25 111 LYS A C 1
ATOM 856 O O . LYS A 1 111 ? 9.049 2.912 -8.661 1.00 75.25 111 LYS A O 1
ATOM 861 N N . LYS A 1 112 ? 8.764 4.231 -10.458 1.00 86.50 112 LYS A N 1
ATOM 862 C CA . LYS A 1 112 ? 8.700 5.523 -9.750 1.00 86.50 112 LYS A CA 1
ATOM 863 C C . LYS A 1 112 ? 7.349 5.721 -9.062 1.00 86.50 112 LYS A C 1
ATOM 865 O O . LYS A 1 112 ? 7.308 6.231 -7.940 1.00 86.50 112 LYS A O 1
ATOM 870 N N . ILE A 1 113 ? 6.269 5.251 -9.685 1.00 91.06 113 ILE A N 1
ATOM 871 C CA . ILE A 1 113 ? 4.898 5.315 -9.171 1.00 91.06 113 ILE A CA 1
ATOM 872 C C . ILE A 1 113 ? 4.799 4.570 -7.843 1.00 91.06 113 ILE A C 1
ATOM 874 O O . ILE A 1 113 ? 4.217 5.094 -6.897 1.00 91.06 113 ILE A O 1
ATOM 878 N N . PHE A 1 114 ? 5.431 3.397 -7.720 1.00 91.38 114 PHE A N 1
ATOM 879 C CA . PHE A 1 114 ? 5.432 2.657 -6.456 1.00 91.38 114 PHE A CA 1
ATOM 880 C C . PHE A 1 114 ? 5.986 3.507 -5.307 1.00 91.38 114 PHE A C 1
ATOM 882 O O . PHE A 1 114 ? 5.347 3.648 -4.266 1.00 91.38 114 PHE A O 1
ATOM 889 N N . SER A 1 115 ? 7.168 4.091 -5.503 1.00 92.00 115 SER A N 1
ATOM 890 C CA . SER A 1 115 ? 7.842 4.929 -4.509 1.00 92.00 115 SER A CA 1
ATOM 891 C C . SER A 1 115 ? 7.003 6.149 -4.130 1.00 92.00 115 SER A C 1
ATOM 893 O O . SER A 1 115 ? 6.866 6.464 -2.946 1.00 92.00 115 SER A O 1
ATOM 895 N N . GLN A 1 116 ? 6.393 6.801 -5.120 1.00 93.56 116 GLN A N 1
ATOM 896 C CA . GLN A 1 116 ? 5.494 7.929 -4.904 1.00 93.56 116 GLN A CA 1
ATOM 897 C C . GLN A 1 116 ? 4.272 7.519 -4.070 1.00 93.56 116 GLN A C 1
ATOM 899 O O . GLN A 1 116 ? 4.043 8.069 -2.990 1.00 93.56 116 GLN A O 1
ATOM 904 N N . ARG A 1 117 ? 3.531 6.496 -4.511 1.00 94.81 117 ARG A N 1
ATOM 905 C CA . ARG A 1 117 ? 2.328 6.017 -3.816 1.00 94.81 117 ARG A CA 1
ATOM 906 C C . ARG A 1 117 ? 2.632 5.458 -2.437 1.00 94.81 117 ARG A C 1
ATOM 908 O O . ARG A 1 117 ? 1.840 5.637 -1.516 1.00 94.81 117 ARG A O 1
ATOM 915 N N . CYS A 1 118 ? 3.789 4.829 -2.253 1.00 94.88 118 CYS A N 1
ATOM 916 C CA . CYS A 1 118 ? 4.210 4.345 -0.948 1.00 94.88 118 CYS A CA 1
ATOM 917 C C . CYS A 1 118 ? 4.409 5.503 0.040 1.00 94.88 118 CYS A C 1
ATOM 919 O O . CYS A 1 118 ? 3.879 5.425 1.147 1.00 94.88 118 CYS A O 1
ATOM 921 N N . ARG A 1 119 ? 5.070 6.603 -0.352 1.00 94.56 119 ARG A N 1
ATOM 922 C CA . ARG A 1 119 ? 5.175 7.801 0.506 1.00 94.56 119 ARG A CA 1
ATOM 923 C C . ARG A 1 119 ? 3.808 8.420 0.795 1.00 94.56 119 ARG A C 1
ATOM 925 O O . ARG A 1 119 ? 3.517 8.774 1.934 1.00 94.56 119 ARG A O 1
ATOM 932 N N . GLU A 1 120 ? 2.971 8.539 -0.231 1.00 94.94 120 GLU A N 1
ATOM 933 C CA . GLU A 1 120 ? 1.674 9.215 -0.135 1.00 94.94 120 GLU A CA 1
ATOM 934 C C . GLU A 1 120 ? 0.662 8.457 0.721 1.00 94.94 120 GLU A C 1
ATOM 936 O O . GLU A 1 120 ? -0.086 9.087 1.469 1.00 94.94 120 GLU A O 1
ATOM 941 N N . LEU A 1 121 ? 0.640 7.123 0.635 1.00 95.19 121 LEU A N 1
ATOM 942 C CA . LEU A 1 121 ? -0.455 6.305 1.160 1.00 95.19 121 LEU A CA 1
ATOM 943 C C . LEU A 1 121 ? -0.029 5.349 2.270 1.00 95.19 121 LEU A C 1
ATOM 945 O O . LEU A 1 121 ? -0.805 5.130 3.193 1.00 95.19 121 LEU A O 1
ATOM 949 N N . SER A 1 122 ? 1.179 4.782 2.217 1.00 95.25 122 SER A N 1
ATOM 950 C CA . SER A 1 122 ? 1.563 3.720 3.151 1.00 95.25 122 SER A CA 1
ATOM 951 C C . SER A 1 122 ? 1.592 4.222 4.598 1.00 95.25 122 SER A C 1
ATOM 953 O O . SER A 1 122 ? 2.031 5.336 4.897 1.00 95.25 122 SER A O 1
ATOM 955 N N . GLU A 1 123 ? 1.129 3.367 5.500 1.00 95.12 123 GLU A N 1
ATOM 956 C CA . GLU A 1 123 ? 1.040 3.581 6.950 1.00 95.12 123 GLU A CA 1
ATOM 957 C C . GLU A 1 123 ? 2.054 2.723 7.717 1.00 95.12 123 GLU A C 1
ATOM 959 O O . GLU A 1 123 ? 1.977 2.558 8.939 1.00 95.12 123 GLU A O 1
ATOM 964 N N . CYS A 1 124 ? 3.006 2.137 6.990 1.00 94.12 124 CYS A N 1
ATOM 965 C CA . CYS A 1 124 ? 4.190 1.514 7.554 1.00 94.12 124 CYS A CA 1
ATOM 966 C C . CYS A 1 124 ? 5.344 2.519 7.574 1.00 94.12 124 CYS A C 1
ATOM 968 O O . CYS A 1 124 ? 5.560 3.228 6.599 1.00 94.12 124 CYS A O 1
ATOM 970 N N . GLN A 1 125 ? 6.145 2.512 8.642 1.00 94.69 125 GLN A N 1
ATOM 971 C CA . GLN A 1 125 ? 7.335 3.366 8.782 1.00 94.69 125 GLN A CA 1
ATOM 972 C C . GLN A 1 125 ? 8.365 3.170 7.654 1.00 94.69 125 GLN A C 1
ATOM 974 O O . GLN A 1 125 ? 9.172 4.056 7.388 1.00 94.69 125 GLN A O 1
ATOM 979 N N . SER A 1 126 ? 8.324 2.035 6.945 1.00 94.25 126 SER A N 1
ATOM 980 C CA . SER A 1 126 ? 9.156 1.791 5.761 1.00 94.25 126 SER A CA 1
ATOM 981 C C . SER A 1 126 ? 8.941 2.831 4.651 1.00 94.25 126 SER A C 1
ATOM 983 O O . SER A 1 126 ? 9.849 3.045 3.849 1.00 94.25 126 SER A O 1
ATOM 985 N N . SER A 1 127 ? 7.796 3.524 4.611 1.00 95.44 127 SER A N 1
ATOM 986 C CA . SER A 1 127 ? 7.516 4.586 3.633 1.00 95.44 127 SER A CA 1
ATOM 987 C C . SER A 1 127 ? 8.345 5.856 3.836 1.00 95.44 127 SER A C 1
ATOM 989 O O . SER A 1 127 ? 8.536 6.621 2.889 1.00 95.44 127 SER A O 1
ATOM 991 N N . LEU A 1 128 ? 8.882 6.062 5.043 1.00 95.12 128 LEU A N 1
ATOM 992 C CA . LEU A 1 128 ? 9.722 7.213 5.378 1.00 95.12 128 LEU A CA 1
ATOM 993 C C . LEU A 1 128 ? 11.179 7.053 4.927 1.00 95.12 128 LEU A C 1
ATOM 995 O O . LEU A 1 128 ? 11.948 8.009 4.992 1.00 95.12 128 LEU A O 1
ATOM 999 N N . LYS A 1 129 ? 11.572 5.869 4.446 1.00 94.38 129 LYS A N 1
ATOM 1000 C CA . LYS A 1 129 ? 12.918 5.637 3.909 1.00 94.38 129 LYS A CA 1
ATOM 1001 C C . LYS A 1 129 ? 13.194 6.517 2.675 1.00 94.38 129 LYS A C 1
ATOM 1003 O O . LYS A 1 129 ? 12.286 7.010 1.997 1.00 94.38 129 LYS A O 1
ATOM 1008 N N . SER A 1 130 ? 14.471 6.731 2.374 1.00 90.88 130 SER A N 1
ATOM 1009 C CA . SER A 1 130 ? 14.920 7.601 1.276 1.00 90.88 130 SER A CA 1
ATOM 1010 C C . SER A 1 130 ? 15.175 6.832 -0.023 1.00 90.88 130 SER A C 1
ATOM 1012 O O . SER A 1 130 ? 15.523 5.653 0.003 1.00 90.88 130 SER A O 1
ATOM 1014 N N . GLY A 1 131 ? 15.024 7.515 -1.164 1.00 88.56 131 GLY A N 1
ATOM 1015 C CA . GLY A 1 131 ? 15.359 6.974 -2.488 1.00 88.56 131 GLY A CA 1
ATOM 1016 C C . GLY A 1 131 ? 14.635 5.670 -2.830 1.00 88.56 131 GLY A C 1
ATOM 1017 O O . GLY A 1 131 ? 13.430 5.550 -2.642 1.00 88.56 131 GLY A O 1
ATOM 1018 N N . GLU A 1 132 ? 15.372 4.677 -3.317 1.00 85.94 132 GLU A N 1
ATOM 1019 C CA . GLU A 1 132 ? 14.817 3.379 -3.730 1.00 85.94 132 GLU A CA 1
ATOM 1020 C C . GLU A 1 132 ? 14.385 2.479 -2.562 1.00 85.94 132 GLU A C 1
ATOM 1022 O O . GLU A 1 132 ? 13.693 1.478 -2.771 1.00 85.94 132 GLU A O 1
ATOM 1027 N N . LEU A 1 133 ? 14.764 2.842 -1.330 1.00 90.06 133 LEU A N 1
ATOM 1028 C CA . LEU A 1 133 ? 14.458 2.086 -0.116 1.00 90.06 133 LEU A CA 1
ATOM 1029 C C . LEU A 1 133 ? 13.054 2.370 0.434 1.00 90.06 133 LEU A C 1
ATOM 1031 O O . LEU A 1 133 ? 12.673 1.796 1.455 1.00 90.06 133 LEU A O 1
ATOM 1035 N N . ILE A 1 134 ? 12.275 3.245 -0.205 1.00 93.69 134 ILE A N 1
ATOM 1036 C CA . ILE A 1 134 ? 10.884 3.504 0.183 1.00 93.69 134 ILE A CA 1
ATOM 1037 C C . ILE A 1 134 ? 10.093 2.193 0.163 1.00 93.69 134 ILE A C 1
ATOM 1039 O O . ILE A 1 134 ? 10.058 1.471 -0.835 1.00 93.69 134 ILE A O 1
ATOM 1043 N N . GLY A 1 135 ? 9.438 1.893 1.281 1.00 92.25 135 GLY A N 1
ATOM 1044 C CA . GLY A 1 135 ? 8.628 0.691 1.439 1.00 92.25 135 GLY A CA 1
ATOM 1045 C C . GLY A 1 135 ? 9.437 -0.596 1.601 1.00 92.25 135 GLY A C 1
ATOM 1046 O O . GLY A 1 135 ? 8.822 -1.649 1.739 1.00 92.25 135 GLY A O 1
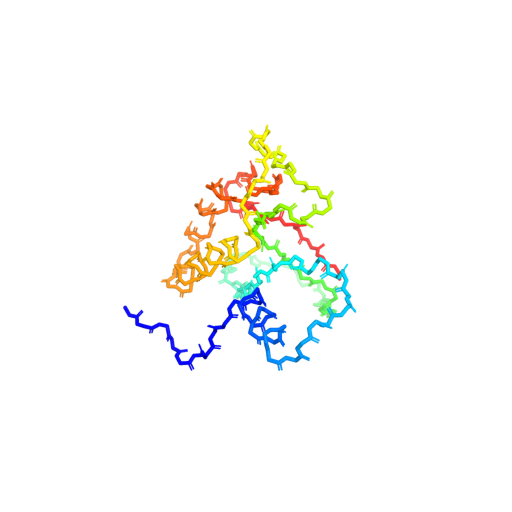ATOM 1047 N N . ASP A 1 136 ? 10.775 -0.540 1.604 1.00 93.31 136 ASP A N 1
ATOM 1048 C CA . ASP A 1 136 ? 11.662 -1.703 1.725 1.00 93.31 136 ASP A CA 1
ATOM 1049 C C . ASP A 1 136 ? 11.559 -2.341 3.111 1.00 93.31 136 ASP A C 1
ATOM 1051 O O . ASP A 1 136 ? 11.747 -1.683 4.140 1.00 93.31 136 ASP A O 1
ATOM 1055 N N . LEU A 1 137 ? 11.289 -3.641 3.129 1.00 91.00 137 LEU A N 1
ATOM 1056 C CA . LEU A 1 137 ? 11.286 -4.489 4.318 1.00 91.00 137 LEU A CA 1
ATOM 1057 C C . LEU A 1 137 ? 12.594 -5.273 4.472 1.00 91.00 137 LEU A C 1
ATOM 1059 O O . LEU A 1 137 ? 12.790 -5.929 5.491 1.00 91.00 137 LEU A O 1
ATOM 1063 N N . GLY A 1 138 ? 13.505 -5.169 3.500 1.00 88.44 138 GLY A N 1
ATOM 1064 C CA . GLY A 1 138 ? 14.741 -5.939 3.473 1.00 88.44 138 GLY A CA 1
ATOM 1065 C C . GLY A 1 138 ? 14.511 -7.389 3.043 1.00 88.44 138 GLY A C 1
ATOM 1066 O O . GLY A 1 138 ? 13.511 -7.711 2.398 1.00 88.44 138 GLY A O 1
ATOM 1067 N N . TRP A 1 139 ? 15.475 -8.251 3.369 1.00 86.31 139 TRP A N 1
ATOM 1068 C CA . TRP A 1 139 ? 15.445 -9.680 3.059 1.00 86.31 139 TRP A CA 1
ATOM 1069 C C . TRP A 1 139 ? 14.606 -10.443 4.086 1.00 86.31 139 TRP A C 1
ATOM 1071 O O . TRP A 1 139 ? 14.928 -10.460 5.274 1.00 86.31 139 TRP A O 1
ATOM 1081 N N . VAL A 1 140 ? 13.551 -11.099 3.614 1.00 82.12 140 VAL A N 1
ATOM 1082 C CA . VAL A 1 140 ? 12.615 -11.904 4.407 1.00 82.12 140 VAL A CA 1
ATOM 1083 C C . VAL A 1 140 ? 12.805 -13.375 4.028 1.00 82.12 140 VAL A C 1
ATOM 1085 O O . VAL A 1 140 ? 12.982 -13.674 2.846 1.00 82.12 140 VAL A O 1
ATOM 1088 N N . LYS A 1 141 ? 12.846 -14.263 5.030 1.00 77.81 141 LYS A N 1
ATOM 1089 C CA . LYS A 1 141 ? 12.891 -15.727 4.859 1.00 77.81 141 LYS A CA 1
ATOM 1090 C C . LYS A 1 141 ? 11.489 -16.300 4.737 1.00 77.81 141 LYS A C 1
ATOM 1092 O O . LYS A 1 141 ? 10.607 -15.767 5.444 1.00 77.81 141 LYS A O 1
#

pLDDT: mean 74.31, std 19.27, range [39.25, 95.75]

Secondary structure (DSSP, 8-state):
----S-----HHHHHHHHHHHHT--------------------------------------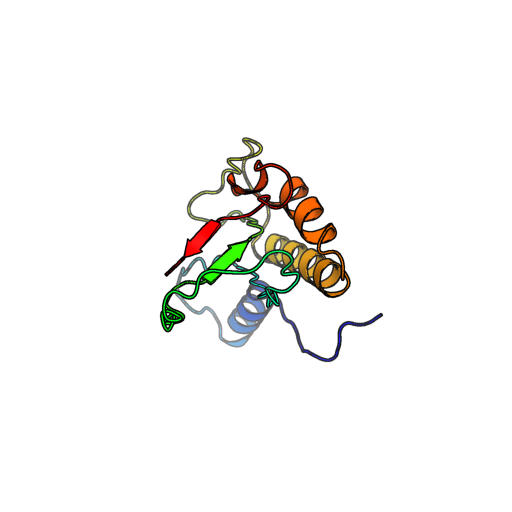-EEEE------TTSS--EETTTTEE----HHHHHHHHHHHHHHHHT-SSSHHHHHHHHHH--SGGGGS-GGGTTEEEEE-

Foldseek 3Di:
DPDPDDDDDQPVRVVVVCCVVVPDDPDLPPPFDFDFDDDDDPPDDDDDDDDDDPPDPDPPPKDKGFGAGDDAPSDPDQALPVVRDGHHHHRSVSRVLVVVLVVVCVPDPPSVSVLVCSLVGGSDPQCVDDDPSHRIPGIDD